Protein AF-A0A926N9Z8-F1 (afdb_monomer_lite)

Secondary structure (DSSP, 8-state):
-HHHHHHHHSS--SSGGGS-HHHHHHHHHHHT--TTHHHHS-SSSHHHHHHHHHHHHHHT-----HHHHHHHHHHHHHHTGGG---HHHHHHHHTT--

Radius of gyration: 18.2 Å; chains: 1; bounding box: 34×22×52 Å
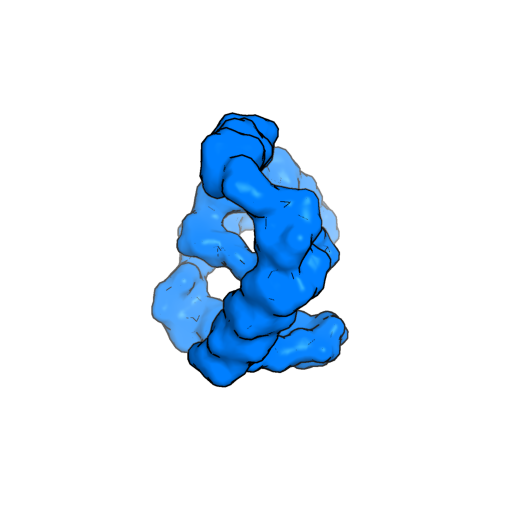
Foldseek 3Di:
DQLVCCVVPVDGDPDLVVQPLVNLVVVCVVVVHDSCVSVVDDPPDPVVVVVVVVSCVVVVHDDDDPVNVVVVVVCCVVPPVVVPVPPVVVVVVVVVVD

Structure (mmCIF, N/CA/C/O backbone):
data_AF-A0A926N9Z8-F1
#
_entry.id   AF-A0A926N9Z8-F1
#
loop_
_atom_site.group_PDB
_atom_site.id
_atom_site.type_symbol
_atom_site.label_atom_id
_atom_site.label_alt_id
_atom_site.label_comp_id
_atom_site.label_asym_id
_atom_site.label_entity_id
_atom_site.label_seq_id
_atom_site.pdbx_PDB_ins_code
_atom_site.Cartn_x
_atom_site.Cartn_y
_atom_site.Cartn_z
_atom_site.occupancy
_atom_site.B_iso_or_equiv
_atom_site.auth_seq_id
_atom_site.auth_comp_id
_atom_site.auth_asym_id
_atom_site.auth_atom_id
_atom_site.pdbx_PDB_model_num
ATOM 1 N N . MET A 1 1 ? -6.034 -2.689 7.840 1.00 89.12 1 MET A N 1
ATOM 2 C CA . MET A 1 1 ? -6.425 -2.139 6.519 1.00 89.12 1 MET A CA 1
ATOM 3 C C . MET A 1 1 ? -5.401 -2.425 5.428 1.00 89.12 1 MET A C 1
ATOM 5 O O . MET A 1 1 ? -5.791 -3.035 4.445 1.00 89.12 1 MET A O 1
ATOM 9 N N . LEU A 1 2 ? -4.118 -2.071 5.601 1.00 93.56 2 LEU A N 1
ATOM 10 C CA . LEU A 1 2 ? -3.077 -2.275 4.573 1.00 93.56 2 LEU A CA 1
ATOM 11 C C . LEU A 1 2 ? -3.023 -3.707 4.015 1.00 93.56 2 LEU A C 1
ATOM 13 O O . LEU A 1 2 ? -2.971 -3.873 2.805 1.00 93.56 2 LEU A O 1
ATOM 17 N N . LEU A 1 3 ? -3.117 -4.724 4.879 1.00 95.12 3 LEU A N 1
ATOM 18 C CA . LEU A 1 3 ? -3.095 -6.133 4.467 1.00 95.12 3 LEU A CA 1
ATOM 19 C C . LEU A 1 3 ? -4.212 -6.474 3.468 1.00 95.12 3 LEU A C 1
ATOM 21 O O . LEU A 1 3 ? -3.948 -7.060 2.426 1.00 95.12 3 LEU A O 1
ATOM 25 N N . LYS A 1 4 ? -5.462 -6.103 3.779 1.00 94.88 4 LYS A N 1
ATOM 26 C CA . LYS A 1 4 ? -6.621 -6.420 2.928 1.00 94.88 4 LYS A CA 1
ATOM 27 C C . LYS A 1 4 ? -6.610 -5.618 1.631 1.00 94.88 4 LYS A C 1
ATOM 29 O O . LYS A 1 4 ? -7.033 -6.140 0.611 1.00 94.88 4 LYS A O 1
ATOM 34 N N . PHE A 1 5 ? -6.100 -4.388 1.669 1.00 95.31 5 PHE A N 1
ATOM 35 C CA . PHE A 1 5 ? -5.906 -3.596 0.459 1.00 95.31 5 PHE A CA 1
ATOM 36 C C . PHE A 1 5 ? -4.854 -4.239 -0.453 1.00 95.31 5 PHE A C 1
ATOM 38 O O . PHE A 1 5 ? -5.126 -4.475 -1.622 1.00 95.31 5 PHE A O 1
ATOM 45 N N . PHE A 1 6 ? -3.696 -4.615 0.099 1.00 96.06 6 PHE A N 1
ATOM 46 C CA . PHE A 1 6 ? -2.639 -5.280 -0.662 1.00 96.06 6 PHE A CA 1
ATOM 47 C C . PHE A 1 6 ? -3.092 -6.633 -1.221 1.00 96.06 6 PHE A C 1
ATOM 49 O O . PHE A 1 6 ? -2.767 -6.962 -2.353 1.00 96.06 6 PHE A O 1
ATOM 56 N N . GLN A 1 7 ? -3.897 -7.389 -0.468 1.00 95.88 7 GLN A N 1
ATOM 57 C CA . GLN A 1 7 ? -4.495 -8.636 -0.951 1.00 95.88 7 GLN A CA 1
ATOM 58 C C . GLN A 1 7 ? -5.306 -8.442 -2.244 1.00 95.88 7 GLN A C 1
ATOM 60 O O . GLN A 1 7 ? -5.332 -9.343 -3.075 1.00 95.88 7 GLN A O 1
ATOM 65 N N . ASN A 1 8 ? -5.992 -7.305 -2.386 1.00 95.19 8 ASN A N 1
ATOM 66 C CA . ASN A 1 8 ? -6.850 -7.019 -3.535 1.00 95.19 8 ASN A CA 1
ATOM 67 C C . ASN A 1 8 ? -6.086 -6.354 -4.687 1.00 95.19 8 ASN A C 1
ATOM 69 O O . ASN A 1 8 ? -6.289 -6.702 -5.842 1.00 95.19 8 ASN A O 1
ATOM 73 N N . GLU A 1 9 ? -5.215 -5.398 -4.363 1.00 95.00 9 GLU A N 1
ATOM 74 C CA . GLU A 1 9 ? -4.599 -4.490 -5.339 1.00 95.00 9 GLU A CA 1
ATOM 75 C C . GLU A 1 9 ? -3.138 -4.835 -5.667 1.00 95.00 9 GLU A C 1
ATOM 77 O O . GLU A 1 9 ? -2.552 -4.217 -6.551 1.00 95.00 9 GLU A O 1
ATOM 82 N N . ALA A 1 10 ? -2.505 -5.745 -4.915 1.00 94.88 10 ALA A N 1
ATOM 83 C CA . ALA A 1 10 ? -1.064 -6.041 -4.972 1.00 94.88 10 ALA A CA 1
ATOM 84 C C . ALA A 1 10 ? -0.147 -4.800 -4.837 1.00 94.88 10 ALA A C 1
ATOM 86 O O . ALA A 1 10 ? 1.019 -4.810 -5.226 1.00 94.88 10 ALA A O 1
ATOM 87 N N . ARG A 1 11 ? -0.670 -3.721 -4.246 1.00 94.25 11 ARG A N 1
ATOM 88 C CA . ARG A 1 11 ? 0.034 -2.470 -3.934 1.00 94.25 11 ARG A CA 1
ATOM 89 C C . ARG A 1 11 ? -0.488 -1.887 -2.627 1.00 94.25 11 ARG A C 1
ATOM 91 O O . ARG A 1 11 ? -1.500 -2.332 -2.088 1.00 94.25 11 ARG A O 1
ATOM 98 N N . PHE A 1 12 ? 0.180 -0.859 -2.114 1.00 93.69 12 PHE A N 1
ATOM 99 C CA . PHE A 1 12 ? -0.312 -0.098 -0.964 1.00 93.69 12 PHE A CA 1
ATOM 100 C C . PHE A 1 12 ? -1.099 1.145 -1.411 1.00 93.69 12 PHE A C 1
ATOM 102 O O . PHE A 1 12 ? -0.842 1.655 -2.503 1.00 93.69 12 PHE A O 1
ATOM 109 N N . PRO A 1 13 ? -2.025 1.661 -0.578 1.00 93.12 13 PRO A N 1
ATOM 110 C CA . PRO A 1 13 ? -2.661 2.944 -0.844 1.00 93.12 13 PRO A CA 1
ATOM 111 C C . PRO A 1 13 ? -1.619 4.066 -0.808 1.00 93.12 13 PRO A C 1
ATOM 113 O O . PRO A 1 13 ? -0.794 4.124 0.115 1.00 93.12 13 PRO A O 1
ATOM 116 N N . THR A 1 14 ? -1.694 4.971 -1.776 1.00 90.56 14 THR A N 1
ATOM 117 C CA . THR A 1 14 ? -0.920 6.215 -1.837 1.00 90.56 14 THR A CA 1
ATOM 118 C C . THR A 1 14 ? -1.523 7.257 -0.895 1.00 90.56 14 THR A C 1
ATOM 120 O O . THR A 1 14 ? -0.793 7.972 -0.208 1.00 90.56 14 THR A O 1
ATOM 123 N N . HIS A 1 15 ? -2.856 7.292 -0.783 1.00 89.25 15 HIS A N 1
ATOM 124 C CA . HIS A 1 15 ? -3.578 8.175 0.136 1.00 89.25 15 HIS A CA 1
ATOM 125 C C . HIS A 1 15 ? -4.633 7.428 0.961 1.00 89.25 15 HIS A C 1
ATOM 127 O O . HIS A 1 15 ? -5.225 6.448 0.512 1.00 89.25 15 HIS A O 1
ATOM 133 N N . LYS A 1 16 ? -4.935 7.930 2.171 1.00 89.56 16 LYS A N 1
ATOM 134 C CA . LYS A 1 16 ? -5.911 7.294 3.083 1.00 89.56 16 LYS A CA 1
ATOM 135 C C . LYS A 1 16 ? -7.303 7.144 2.454 1.00 89.56 16 LYS A C 1
ATOM 137 O O . LYS A 1 16 ? -8.030 6.219 2.812 1.00 89.56 16 LYS A O 1
ATOM 142 N N . SER A 1 17 ? -7.666 8.064 1.560 1.00 91.50 17 SER A N 1
ATOM 143 C CA . SER A 1 17 ? -8.966 8.141 0.885 1.00 91.50 17 SER A CA 1
ATOM 144 C C . SER A 1 17 ? -9.193 7.057 -0.166 1.00 91.50 17 SER A C 1
ATOM 146 O O . SER A 1 17 ? -10.337 6.854 -0.555 1.00 91.50 17 SER A O 1
ATOM 148 N N . GLU A 1 18 ? -8.148 6.348 -0.604 1.00 94.06 18 GLU A N 1
ATOM 149 C CA . GLU A 1 18 ? -8.296 5.222 -1.538 1.00 94.06 18 GLU A CA 1
ATOM 150 C C . GLU A 1 18 ? -9.029 4.031 -0.917 1.00 94.06 18 GLU A C 1
ATOM 152 O O . GLU A 1 18 ? -9.559 3.195 -1.641 1.00 94.06 18 GLU A O 1
ATOM 157 N N . VAL A 1 19 ? -9.085 3.941 0.416 1.00 93.00 19 VAL A N 1
ATOM 158 C CA . VAL A 1 19 ? -9.884 2.920 1.097 1.00 93.00 19 VAL A CA 1
ATOM 159 C C . VAL A 1 19 ? -11.290 3.483 1.340 1.00 93.00 19 VAL A C 1
ATOM 161 O O . VAL A 1 19 ? -11.435 4.427 2.124 1.00 93.00 19 VAL A O 1
ATOM 164 N N . PRO A 1 20 ? -12.349 2.920 0.724 1.00 93.56 20 PRO A N 1
ATOM 165 C CA . PRO A 1 20 ? -13.700 3.441 0.891 1.00 93.56 20 PRO A CA 1
ATOM 166 C C . PRO A 1 20 ? -14.170 3.368 2.348 1.00 93.56 20 PRO A C 1
ATOM 168 O O . PRO A 1 20 ? -13.947 2.372 3.039 1.00 93.56 20 PRO A O 1
ATOM 171 N N . LYS A 1 21 ? -14.912 4.385 2.807 1.00 94.62 21 LYS A N 1
ATOM 172 C CA . LYS A 1 21 ? -15.441 4.449 4.186 1.00 94.62 21 LYS A CA 1
ATOM 173 C C . LYS A 1 21 ? -16.253 3.210 4.577 1.00 94.62 21 LYS A C 1
ATOM 175 O O . LYS A 1 21 ? -16.132 2.737 5.702 1.00 94.62 21 LYS A O 1
ATOM 180 N N . ALA A 1 22 ? -17.029 2.656 3.643 1.00 95.19 22 ALA A N 1
ATOM 181 C CA . ALA A 1 22 ? -17.793 1.430 3.867 1.00 95.19 22 ALA A CA 1
ATOM 182 C C . ALA A 1 22 ? -16.889 0.223 4.176 1.00 95.19 22 ALA A C 1
ATOM 184 O O . ALA A 1 22 ? -17.200 -0.563 5.066 1.00 95.19 22 ALA A O 1
ATOM 185 N N . VAL A 1 23 ? -15.741 0.109 3.498 1.00 94.62 23 VAL A N 1
ATOM 186 C CA . VAL A 1 23 ? -14.750 -0.951 3.746 1.00 94.62 23 VAL A CA 1
ATOM 187 C C . VAL A 1 23 ? -14.101 -0.767 5.116 1.00 94.62 23 VAL A C 1
ATOM 189 O O . VAL A 1 23 ? -13.944 -1.738 5.856 1.00 94.62 23 VAL A O 1
ATOM 192 N N . ILE A 1 24 ? -13.774 0.479 5.477 1.00 95.50 24 ILE A N 1
ATOM 193 C CA . ILE A 1 24 ? -13.214 0.808 6.794 1.00 95.50 24 ILE A CA 1
ATOM 194 C C . ILE A 1 24 ? -14.189 0.386 7.898 1.00 95.50 24 ILE A C 1
ATOM 196 O O . ILE A 1 24 ? -13.808 -0.374 8.784 1.00 95.50 24 ILE A O 1
ATOM 200 N N . ALA A 1 25 ? -15.450 0.818 7.812 1.00 96.38 25 ALA A N 1
ATOM 201 C CA . ALA A 1 25 ? -16.485 0.482 8.787 1.00 96.38 25 ALA A CA 1
ATOM 202 C C . ALA A 1 25 ? -16.731 -1.033 8.876 1.00 96.38 25 ALA A C 1
ATOM 204 O O . ALA A 1 25 ? -16.840 -1.586 9.970 1.00 96.38 25 ALA A O 1
ATOM 205 N N . TYR A 1 26 ? -16.771 -1.717 7.730 1.00 95.62 26 TYR A N 1
ATOM 206 C CA . TYR A 1 26 ? -16.981 -3.159 7.676 1.00 95.62 26 TYR A CA 1
ATOM 207 C C . TYR A 1 26 ? -15.863 -3.935 8.380 1.00 95.62 26 TYR A C 1
ATOM 209 O O . TYR A 1 26 ? -16.141 -4.763 9.244 1.00 95.62 26 TYR A O 1
ATOM 217 N N . ILE A 1 27 ? -14.599 -3.650 8.057 1.00 94.56 27 ILE A N 1
ATOM 218 C CA . ILE A 1 27 ? -13.463 -4.350 8.670 1.00 94.56 27 ILE A CA 1
ATOM 219 C C . ILE A 1 27 ? -13.326 -3.968 10.150 1.00 94.56 27 ILE A C 1
ATOM 221 O O . ILE A 1 27 ? -13.066 -4.846 10.968 1.00 94.56 27 ILE A O 1
ATOM 225 N N . ALA A 1 28 ? -13.536 -2.698 10.516 1.00 95.50 28 ALA A N 1
ATOM 226 C CA . ALA A 1 28 ? -13.484 -2.238 11.907 1.00 95.50 28 ALA A CA 1
ATOM 227 C C . ALA A 1 28 ? -14.477 -3.011 12.796 1.00 95.50 28 ALA A C 1
ATOM 229 O O . A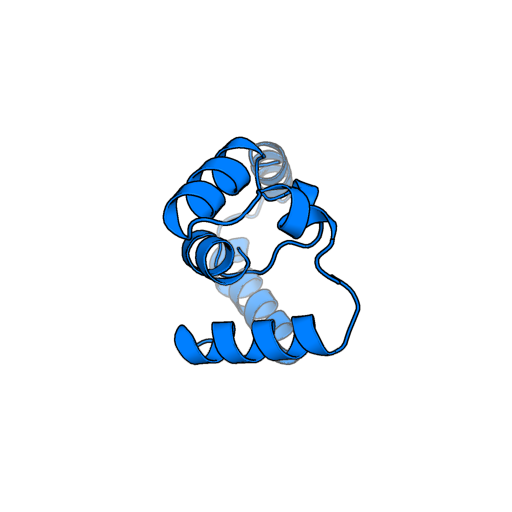LA A 1 28 ? -14.101 -3.517 13.855 1.00 95.50 28 ALA A O 1
ATOM 230 N N . LYS A 1 29 ? -15.699 -3.238 12.293 1.00 96.38 29 LYS A N 1
ATOM 231 C CA . LYS A 1 29 ? -16.708 -4.079 12.951 1.00 96.38 29 LYS A CA 1
ATOM 232 C C . LYS A 1 29 ? -16.237 -5.522 13.168 1.00 96.38 29 LYS A C 1
ATOM 234 O O . LYS A 1 29 ? -16.548 -6.103 14.200 1.00 96.38 29 LYS A O 1
ATOM 239 N N . GLN A 1 30 ? -15.504 -6.110 12.221 1.00 94.94 30 GLN A N 1
ATOM 240 C CA . GLN A 1 30 ? -15.025 -7.496 12.330 1.00 94.94 30 GLN A CA 1
ATOM 241 C C . GLN A 1 30 ? -13.951 -7.681 13.403 1.00 94.94 30 GLN A C 1
ATOM 243 O O . GLN A 1 30 ? -13.857 -8.756 13.989 1.00 94.94 30 GLN A O 1
ATOM 248 N N . ILE A 1 31 ? -13.137 -6.652 13.642 1.00 93.88 31 ILE A N 1
ATOM 249 C CA . ILE A 1 31 ? -12.067 -6.691 14.647 1.00 93.88 31 ILE A CA 1
ATOM 250 C C . ILE A 1 31 ? -12.484 -6.076 15.987 1.00 93.88 31 ILE A C 1
ATOM 252 O O . ILE A 1 31 ? -11.685 -6.107 16.915 1.00 93.88 31 ILE A O 1
ATOM 256 N N . PHE A 1 32 ? -13.717 -5.566 16.102 1.00 95.44 32 PHE A N 1
ATOM 257 C CA . PHE A 1 32 ? -14.251 -4.860 17.275 1.00 95.44 32 PHE A CA 1
ATOM 258 C C . PHE A 1 32 ? -13.491 -3.566 17.622 1.00 95.44 32 PHE A C 1
ATOM 260 O O . PHE A 1 32 ? -13.225 -3.287 18.787 1.00 95.44 32 PHE A O 1
ATOM 267 N N . PHE A 1 33 ? -13.127 -2.777 16.605 1.00 94.81 33 PHE A N 1
ATOM 268 C CA . PHE A 1 33 ? -12.474 -1.469 16.765 1.00 94.81 33 PHE A CA 1
ATOM 269 C C . PHE A 1 33 ? -13.334 -0.345 16.182 1.00 94.81 33 PHE A C 1
ATOM 271 O O . PHE A 1 33 ? -14.141 -0.571 15.280 1.00 94.81 33 PHE A O 1
ATOM 278 N N . GLU A 1 34 ? -13.095 0.879 16.652 1.00 95.81 34 GLU A N 1
ATOM 279 C CA . GLU A 1 34 ? -13.706 2.090 16.099 1.00 95.81 34 GLU A CA 1
ATOM 280 C C . GLU A 1 34 ? -13.087 2.452 14.732 1.00 95.81 34 GLU A C 1
ATOM 282 O O . GLU A 1 34 ? -11.854 2.463 14.591 1.00 95.81 34 GLU A O 1
ATOM 287 N N . PRO A 1 35 ? -13.896 2.765 13.701 1.00 94.31 35 PRO A N 1
ATOM 288 C CA . PRO A 1 35 ? -13.396 3.092 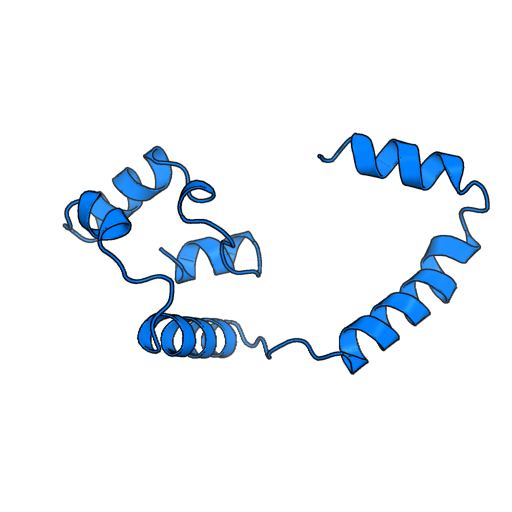12.365 1.00 94.31 35 PRO A CA 1
ATOM 289 C C . PRO A 1 35 ? -12.537 4.368 12.328 1.00 94.31 35 PRO A C 1
ATOM 291 O O . PRO A 1 35 ? -11.666 4.496 11.464 1.00 94.31 35 PRO A O 1
ATOM 294 N N . GLU A 1 36 ? -12.712 5.291 13.274 1.00 94.19 36 GLU A N 1
ATOM 295 C CA . GLU A 1 36 ? -11.962 6.548 13.401 1.00 94.19 36 GLU A CA 1
ATOM 296 C C . GLU A 1 36 ? -10.465 6.314 13.641 1.00 94.19 36 GLU A C 1
ATOM 298 O O . GLU A 1 36 ? -9.635 7.143 13.255 1.00 94.19 36 GLU A O 1
ATOM 303 N N . LEU A 1 37 ? -10.091 5.164 14.212 1.00 92.19 37 LEU A N 1
ATOM 304 C CA . LEU A 1 37 ? -8.690 4.799 14.438 1.00 92.19 37 LEU A CA 1
ATOM 305 C C . LEU A 1 37 ? -7.902 4.687 13.129 1.00 92.19 37 LEU A C 1
ATOM 307 O O . LEU A 1 37 ? -6.698 4.942 13.100 1.00 92.19 37 LEU A O 1
ATOM 311 N N . TYR A 1 38 ? -8.574 4.394 12.013 1.00 91.69 38 TYR A N 1
ATOM 312 C CA . TYR A 1 38 ? -7.946 4.425 10.694 1.00 91.69 38 TYR A CA 1
ATOM 313 C C . TYR A 1 38 ? -7.427 5.823 10.326 1.00 91.69 38 TYR A C 1
ATOM 315 O O . TYR A 1 38 ? -6.339 5.958 9.757 1.00 91.69 38 TYR A O 1
ATOM 323 N N . ALA A 1 39 ? -8.181 6.873 10.667 1.00 90.31 39 ALA A N 1
ATOM 324 C CA . ALA A 1 39 ? -7.778 8.250 10.400 1.00 90.31 39 ALA A CA 1
ATOM 325 C C . ALA A 1 39 ? -6.586 8.672 11.272 1.00 90.31 39 ALA A C 1
ATOM 327 O O . ALA A 1 39 ? -5.729 9.422 10.798 1.00 90.31 39 ALA A O 1
ATOM 328 N N . GLN A 1 40 ? -6.513 8.145 12.498 1.00 91.06 40 GLN A N 1
ATOM 329 C CA . GLN A 1 40 ? -5.456 8.417 13.478 1.00 91.06 40 GLN A CA 1
ATOM 330 C C . GLN A 1 40 ? -4.161 7.641 13.214 1.00 91.06 40 GLN A C 1
ATOM 332 O O . GLN A 1 40 ? -3.106 8.037 13.703 1.00 91.06 40 GLN A O 1
ATOM 337 N N . TYR A 1 41 ? -4.219 6.559 12.433 1.00 88.44 41 TYR A N 1
ATOM 338 C CA . TYR A 1 41 ? -3.028 5.818 12.028 1.00 88.44 41 TYR A CA 1
ATOM 339 C C . TYR A 1 41 ? -2.006 6.759 11.369 1.00 88.44 41 TYR A C 1
ATOM 341 O O . TYR A 1 41 ? -2.393 7.641 10.592 1.00 88.44 41 TYR A O 1
ATOM 349 N N . ASP A 1 42 ? -0.721 6.572 11.677 1.00 89.62 42 ASP A N 1
ATOM 350 C CA . ASP A 1 42 ? 0.391 7.319 11.084 1.00 89.62 42 ASP A CA 1
ATOM 351 C C . ASP A 1 42 ? 0.806 6.680 9.750 1.00 89.62 42 ASP A C 1
ATOM 353 O O . ASP A 1 42 ? 1.224 5.524 9.694 1.00 89.62 42 ASP A O 1
ATOM 357 N N . TRP A 1 43 ? 0.684 7.454 8.668 1.00 87.06 43 TRP A N 1
ATOM 358 C CA . TRP A 1 43 ? 0.952 7.018 7.290 1.00 87.06 43 TRP A CA 1
ATOM 359 C C . TRP A 1 43 ? 2.329 7.430 6.779 1.00 87.06 43 TRP A C 1
ATOM 361 O O . TRP A 1 43 ? 2.661 7.156 5.628 1.00 87.06 43 TRP A O 1
ATOM 371 N N . THR A 1 44 ? 3.113 8.097 7.619 1.00 86.88 44 THR A N 1
ATOM 372 C CA . THR A 1 44 ? 4.409 8.679 7.253 1.00 86.88 44 THR A CA 1
ATOM 373 C C . THR A 1 44 ? 5.551 8.204 8.144 1.00 86.88 44 THR A C 1
ATOM 375 O O . THR A 1 44 ? 6.714 8.358 7.781 1.00 86.88 44 THR A O 1
ATOM 378 N N . GLY A 1 45 ? 5.248 7.608 9.297 1.00 89.94 45 GLY A N 1
ATOM 379 C CA . GLY A 1 45 ? 6.254 7.116 10.226 1.00 89.94 45 GLY A CA 1
ATOM 380 C C . GLY A 1 45 ? 6.918 5.798 9.826 1.00 89.94 45 GLY A C 1
ATOM 381 O O . GLY A 1 45 ? 6.516 5.082 8.913 1.00 89.94 45 GLY A O 1
ATOM 382 N N . ARG A 1 46 ? 7.928 5.410 10.608 1.00 92.62 46 ARG A N 1
ATOM 383 C CA . ARG A 1 46 ? 8.669 4.147 10.424 1.00 92.62 46 ARG A CA 1
ATOM 384 C C . ARG A 1 46 ? 7.793 2.898 10.560 1.00 92.62 46 ARG A C 1
ATOM 386 O O . ARG A 1 46 ? 8.089 1.872 9.953 1.00 92.62 46 ARG A O 1
ATOM 393 N N . LEU A 1 47 ? 6.717 2.979 11.344 1.00 93.62 47 LEU A N 1
ATOM 394 C CA . LEU A 1 47 ? 5.846 1.837 11.610 1.00 93.62 47 LEU A CA 1
ATOM 395 C C . LEU A 1 47 ? 5.086 1.379 10.356 1.00 93.62 47 LEU A C 1
ATOM 397 O O . LEU A 1 47 ? 4.975 0.178 10.123 1.00 93.62 47 LEU A O 1
ATOM 401 N N . ILE A 1 48 ? 4.602 2.308 9.519 1.00 92.44 48 ILE A N 1
ATOM 402 C CA . ILE A 1 48 ? 3.942 1.929 8.261 1.00 92.44 48 ILE A CA 1
ATOM 403 C C . ILE A 1 48 ? 4.929 1.278 7.289 1.00 92.44 48 ILE A C 1
ATOM 405 O O . ILE A 1 48 ? 4.556 0.325 6.608 1.00 92.44 48 ILE A O 1
ATOM 409 N N . THR A 1 49 ? 6.191 1.720 7.262 1.00 93.31 49 THR A N 1
ATOM 410 C CA . THR A 1 49 ? 7.241 1.083 6.455 1.00 93.31 49 THR A CA 1
ATOM 411 C C . THR A 1 49 ? 7.434 -0.370 6.871 1.00 93.31 49 THR A C 1
ATOM 413 O O . THR A 1 49 ? 7.378 -1.255 6.024 1.00 93.31 49 THR A O 1
ATOM 416 N N . TYR A 1 50 ? 7.548 -0.632 8.176 1.00 95.25 50 TYR A N 1
ATOM 417 C CA . TYR A 1 50 ? 7.675 -1.994 8.692 1.00 95.25 50 TYR A CA 1
ATOM 418 C C . TYR A 1 50 ? 6.461 -2.869 8.345 1.00 95.25 50 TYR A C 1
ATOM 420 O O . TYR A 1 50 ? 6.624 -3.975 7.834 1.00 95.25 50 TYR A O 1
ATOM 428 N N . HIS A 1 51 ? 5.238 -2.359 8.528 1.00 95.12 51 HIS A N 1
ATOM 429 C CA . HIS A 1 51 ? 4.032 -3.093 8.133 1.00 95.12 51 HIS A CA 1
ATOM 430 C C . HIS A 1 51 ? 4.004 -3.404 6.633 1.00 95.12 51 HIS A C 1
ATOM 432 O O . HIS A 1 51 ? 3.588 -4.493 6.245 1.00 95.12 51 HIS A O 1
ATOM 438 N N . ARG A 1 52 ? 4.442 -2.472 5.776 1.00 95.06 52 ARG A N 1
ATOM 439 C CA . ARG A 1 52 ? 4.527 -2.704 4.327 1.00 95.06 52 ARG A CA 1
ATOM 440 C C . ARG A 1 52 ? 5.512 -3.825 3.999 1.00 95.06 52 ARG A C 1
ATOM 442 O O . ARG A 1 52 ? 5.178 -4.680 3.184 1.00 95.06 52 ARG A O 1
ATOM 449 N N . THR A 1 53 ? 6.673 -3.864 4.652 1.00 96.00 53 THR A N 1
ATOM 450 C CA . THR A 1 53 ? 7.641 -4.964 4.511 1.00 96.00 53 THR A CA 1
ATOM 451 C C . THR A 1 53 ? 7.022 -6.303 4.910 1.00 96.00 53 THR A C 1
ATOM 453 O O . THR A 1 53 ? 6.982 -7.212 4.086 1.00 96.00 53 THR A O 1
ATOM 456 N N . GLN A 1 54 ? 6.432 -6.397 6.106 1.00 97.38 54 GLN A N 1
ATOM 457 C CA . GLN A 1 54 ? 5.802 -7.634 6.587 1.00 97.38 54 GLN A CA 1
ATOM 458 C C . GLN A 1 54 ? 4.674 -8.125 5.673 1.00 97.38 54 GLN A C 1
ATOM 460 O O . GLN A 1 54 ? 4.521 -9.321 5.449 1.00 97.38 54 GLN A O 1
ATOM 465 N N . ILE A 1 55 ? 3.863 -7.206 5.141 1.00 97.56 55 ILE A N 1
ATOM 466 C CA . ILE A 1 55 ? 2.768 -7.555 4.230 1.00 97.56 55 ILE A CA 1
ATOM 467 C C . ILE A 1 55 ? 3.314 -8.096 2.907 1.00 97.56 55 ILE A C 1
ATOM 469 O O . ILE A 1 55 ? 2.784 -9.086 2.405 1.00 97.56 55 ILE A O 1
ATOM 473 N N . ARG A 1 56 ? 4.367 -7.485 2.346 1.00 97.25 56 ARG A N 1
ATOM 474 C CA . ARG A 1 56 ? 5.008 -8.006 1.131 1.00 97.25 56 ARG A CA 1
ATOM 475 C C . ARG A 1 56 ? 5.554 -9.410 1.367 1.00 97.25 56 ARG A C 1
ATOM 477 O O . ARG A 1 56 ? 5.211 -10.307 0.607 1.00 97.25 56 ARG A O 1
ATOM 484 N N . GLU A 1 57 ? 6.306 -9.609 2.448 1.00 97.25 57 GLU A N 1
ATOM 485 C CA . GLU A 1 57 ? 6.848 -10.920 2.829 1.00 97.25 57 GLU A CA 1
ATOM 486 C C . GLU A 1 57 ? 5.742 -11.970 2.987 1.00 97.25 57 GLU A C 1
ATOM 488 O O . GLU A 1 57 ? 5.851 -13.065 2.440 1.00 97.25 57 GLU A O 1
ATOM 493 N N . PHE A 1 58 ? 4.642 -11.618 3.660 1.00 98.06 58 PHE A N 1
ATOM 494 C CA . PHE A 1 58 ? 3.495 -12.507 3.850 1.00 98.06 58 PHE A CA 1
ATOM 495 C C . PHE A 1 58 ? 2.884 -12.992 2.526 1.00 98.06 58 PHE A C 1
ATOM 497 O O . PHE A 1 58 ? 2.486 -14.150 2.423 1.00 98.06 58 PHE A O 1
ATOM 504 N N . PHE A 1 59 ? 2.818 -12.128 1.510 1.00 97.50 59 PHE A N 1
ATOM 505 C CA . PHE A 1 59 ? 2.305 -12.481 0.182 1.00 97.50 59 PHE A CA 1
ATOM 506 C C . PHE A 1 59 ? 3.386 -12.979 -0.793 1.00 97.50 59 PHE A C 1
ATOM 508 O O . PHE A 1 59 ? 3.068 -13.263 -1.945 1.00 97.50 59 PHE A O 1
ATOM 515 N N . GLY A 1 60 ? 4.649 -13.087 -0.368 1.00 96.88 60 GLY A N 1
ATOM 516 C CA . GLY A 1 60 ? 5.759 -13.511 -1.227 1.00 96.88 60 GLY A CA 1
ATOM 517 C C . GLY A 1 60 ? 6.230 -12.452 -2.232 1.00 96.88 60 GLY A C 1
ATOM 518 O O . GLY A 1 60 ? 6.842 -12.794 -3.242 1.00 96.88 60 GLY A O 1
ATOM 519 N N . PHE A 1 61 ? 5.954 -11.173 -1.976 1.00 95.75 61 PHE A N 1
ATOM 520 C CA . PHE A 1 61 ? 6.445 -10.050 -2.776 1.00 95.75 61 PHE A CA 1
ATOM 521 C C . PHE A 1 61 ? 7.785 -9.532 -2.250 1.00 95.75 61 PHE A C 1
ATOM 523 O O . PHE A 1 61 ? 8.065 -9.569 -1.051 1.00 95.75 61 PHE A O 1
ATOM 530 N N . ARG A 1 62 ? 8.572 -8.942 -3.152 1.00 93.25 62 ARG A N 1
ATOM 531 C CA . ARG A 1 62 ? 9.714 -8.079 -2.818 1.00 93.25 62 ARG A CA 1
ATOM 532 C C . ARG A 1 62 ? 9.442 -6.643 -3.259 1.00 93.25 62 ARG A C 1
ATOM 534 O O . ARG A 1 62 ? 8.531 -6.410 -4.049 1.00 93.25 62 ARG A O 1
ATOM 541 N N . GLU A 1 63 ? 10.220 -5.689 -2.753 1.00 89.94 63 GLU A N 1
ATOM 542 C CA . GLU A 1 63 ? 10.192 -4.326 -3.293 1.00 89.94 63 GLU A CA 1
ATOM 543 C C . GLU A 1 63 ? 10.675 -4.308 -4.744 1.00 89.94 63 GLU A C 1
ATOM 545 O O . GLU A 1 63 ? 11.602 -5.036 -5.121 1.00 89.94 63 GLU A O 1
ATOM 550 N N . ASP A 1 64 ? 9.991 -3.503 -5.548 1.00 88.62 64 ASP A N 1
ATOM 551 C CA . ASP A 1 64 ? 10.365 -3.189 -6.911 1.00 88.62 64 ASP A CA 1
ATOM 552 C C . ASP A 1 64 ? 11.587 -2.271 -6.924 1.00 88.62 64 ASP A C 1
ATOM 554 O O . ASP A 1 64 ? 11.769 -1.392 -6.082 1.00 88.62 64 ASP A O 1
ATOM 558 N N . THR A 1 65 ? 12.461 -2.518 -7.889 1.00 93.62 65 THR A N 1
ATOM 559 C CA . THR A 1 65 ? 13.685 -1.757 -8.112 1.00 93.62 65 THR A CA 1
ATOM 560 C C . THR A 1 65 ? 13.603 -1.015 -9.440 1.00 93.62 65 THR A C 1
ATOM 562 O O . THR A 1 65 ? 12.793 -1.332 -10.312 1.00 93.62 65 THR A O 1
ATOM 565 N N . ILE A 1 66 ? 14.501 -0.049 -9.638 1.00 94.44 66 ILE A N 1
ATOM 566 C CA . ILE A 1 66 ? 14.642 0.640 -10.930 1.00 94.44 66 ILE A CA 1
ATOM 567 C C . ILE A 1 66 ? 14.950 -0.362 -12.055 1.00 94.44 66 ILE A C 1
ATOM 569 O O . ILE A 1 66 ? 14.447 -0.210 -13.166 1.00 94.44 66 ILE A O 1
ATOM 573 N N . GLU A 1 67 ? 15.727 -1.408 -11.765 1.00 96.06 67 GLU A N 1
ATOM 574 C CA . GLU A 1 67 ? 16.047 -2.463 -12.729 1.00 96.06 67 GLU A CA 1
ATOM 575 C C . GLU A 1 67 ? 14.795 -3.251 -13.147 1.00 96.06 67 GLU A C 1
ATOM 577 O O . GLU A 1 67 ? 14.648 -3.609 -14.314 1.00 96.06 67 GLU A O 1
ATOM 582 N N . ASP A 1 68 ? 13.850 -3.475 -12.230 1.00 94.69 68 ASP A N 1
ATOM 583 C CA . ASP A 1 68 ? 12.580 -4.131 -12.562 1.00 94.69 68 ASP A CA 1
ATOM 584 C C . ASP A 1 68 ? 11.735 -3.275 -13.490 1.00 94.69 68 ASP A C 1
ATOM 586 O O . ASP A 1 68 ? 11.186 -3.783 -14.465 1.00 94.69 68 ASP A O 1
ATOM 590 N N . ALA A 1 69 ? 11.672 -1.969 -13.224 1.00 93.56 69 ALA A N 1
ATOM 591 C CA . ALA A 1 69 ? 10.974 -1.032 -14.091 1.00 93.56 69 ALA A CA 1
ATOM 592 C C . ALA A 1 69 ? 11.590 -1.007 -15.502 1.00 93.56 69 ALA A C 1
ATOM 594 O O . ALA A 1 69 ? 10.856 -1.000 -16.489 1.00 93.56 69 ALA A O 1
ATOM 595 N N . GLN A 1 70 ? 12.922 -1.056 -15.608 1.00 95.31 70 GLN A N 1
ATOM 596 C CA . GLN A 1 70 ? 13.630 -1.130 -16.891 1.00 95.31 70 GLN A CA 1
ATOM 597 C C . GLN A 1 70 ? 13.326 -2.434 -17.635 1.00 95.31 70 GLN A C 1
ATOM 599 O O . GLN A 1 70 ? 12.905 -2.385 -18.790 1.00 95.31 70 GLN A O 1
ATOM 604 N N . LYS A 1 71 ? 13.438 -3.587 -16.965 1.00 95.56 71 LYS A N 1
ATOM 605 C CA . LYS A 1 71 ? 13.102 -4.896 -17.551 1.00 95.56 71 LYS A CA 1
ATOM 606 C C . LYS A 1 71 ? 11.648 -4.960 -18.014 1.00 95.56 71 LYS A C 1
ATOM 608 O O . LYS A 1 71 ? 11.367 -5.481 -19.090 1.00 95.56 71 LYS A O 1
ATOM 613 N N . MET A 1 72 ? 10.725 -4.407 -17.227 1.00 93.00 72 MET A N 1
ATOM 614 C CA . MET A 1 72 ? 9.312 -4.316 -17.595 1.00 93.00 72 MET A CA 1
ATOM 615 C C . MET A 1 72 ? 9.103 -3.430 -18.825 1.00 93.00 72 MET A C 1
ATOM 617 O O . MET A 1 72 ? 8.375 -3.823 -19.735 1.00 93.00 72 MET A O 1
ATOM 621 N N . ALA A 1 73 ? 9.751 -2.264 -18.887 1.00 92.31 73 ALA A N 1
ATOM 622 C CA . ALA A 1 73 ? 9.663 -1.371 -20.039 1.00 92.31 73 ALA A CA 1
ATOM 623 C C . ALA A 1 73 ? 10.216 -2.027 -21.316 1.00 92.31 73 ALA A C 1
ATOM 625 O O . ALA A 1 73 ? 9.565 -1.985 -22.359 1.00 92.31 73 ALA A O 1
ATOM 626 N N . GLU A 1 74 ? 11.374 -2.686 -21.235 1.00 93.12 74 GLU A N 1
ATOM 627 C CA . GLU A 1 74 ? 11.960 -3.435 -22.352 1.00 93.12 74 GLU A CA 1
ATOM 628 C C . GLU A 1 74 ? 11.034 -4.556 -22.828 1.00 93.12 74 GLU A C 1
ATOM 630 O O . GLU A 1 74 ? 10.775 -4.678 -24.029 1.00 93.12 74 GLU A O 1
ATOM 635 N N . TRP A 1 75 ? 10.482 -5.335 -21.894 1.00 93.25 75 TRP A N 1
ATOM 636 C CA . TRP A 1 75 ? 9.549 -6.408 -22.217 1.00 93.25 75 TRP A CA 1
ATOM 637 C C . TRP A 1 75 ? 8.298 -5.881 -22.928 1.00 93.25 75 TRP A C 1
ATOM 639 O O . TRP A 1 75 ? 7.914 -6.430 -23.964 1.00 93.25 75 TRP A O 1
ATOM 649 N N . LEU A 1 76 ? 7.704 -4.790 -22.426 1.00 89.75 76 LEU A N 1
ATOM 650 C CA . LEU A 1 76 ? 6.542 -4.133 -23.034 1.00 89.75 76 LEU A CA 1
ATOM 651 C C . LEU A 1 76 ? 6.848 -3.642 -24.455 1.00 89.75 76 LEU A C 1
ATOM 653 O O . LEU A 1 76 ? 6.055 -3.874 -25.369 1.00 89.75 76 LEU A O 1
ATOM 657 N N . CYS A 1 77 ? 8.007 -3.018 -24.673 1.00 88.12 77 CYS A N 1
ATOM 658 C CA . CYS A 1 77 ? 8.437 -2.580 -26.001 1.00 88.12 77 CYS A CA 1
ATOM 659 C C . CYS A 1 77 ? 8.583 -3.745 -26.987 1.00 88.12 77 CYS A C 1
ATOM 661 O O . CYS A 1 77 ? 8.186 -3.630 -28.145 1.00 88.12 77 CYS A O 1
ATOM 663 N N . GLN A 1 78 ? 9.141 -4.867 -26.533 1.00 87.12 78 GLN A N 1
ATOM 664 C CA . GLN A 1 78 ? 9.406 -6.029 -27.381 1.00 87.12 78 GLN A CA 1
ATOM 665 C C . GLN A 1 78 ? 8.152 -6.855 -27.690 1.00 87.12 78 GLN A C 1
ATOM 667 O O . GLN A 1 78 ? 8.038 -7.375 -28.795 1.00 87.12 78 GLN A O 1
ATOM 672 N N . HIS A 1 79 ? 7.226 -6.987 -26.737 1.00 83.25 79 HIS A N 1
ATOM 673 C CA . HIS A 1 79 ? 6.144 -7.978 -26.822 1.00 83.25 79 HIS A CA 1
ATOM 674 C C . HIS A 1 79 ? 4.743 -7.372 -26.917 1.00 83.25 79 HIS A C 1
ATOM 676 O O . HIS A 1 79 ? 3.825 -8.051 -27.365 1.00 83.25 79 HIS A O 1
ATOM 682 N N . VAL A 1 80 ? 4.557 -6.114 -26.508 1.00 79.75 80 VAL A N 1
ATOM 683 C CA . VAL A 1 80 ? 3.247 -5.442 -26.539 1.00 79.75 80 VAL A CA 1
ATOM 684 C C . VAL A 1 80 ? 3.222 -4.374 -27.627 1.00 79.75 80 VAL A C 1
ATOM 686 O O . VAL A 1 80 ? 2.348 -4.395 -28.487 1.00 79.75 80 VAL A O 1
ATOM 689 N N . LEU A 1 81 ? 4.219 -3.484 -27.657 1.00 65.31 81 LEU A N 1
ATOM 690 C CA . LEU A 1 81 ? 4.269 -2.381 -28.627 1.00 65.31 81 LEU A CA 1
ATOM 691 C C . LEU A 1 81 ? 4.613 -2.830 -30.053 1.00 65.31 81 LEU A C 1
ATOM 693 O O . LEU A 1 81 ? 4.300 -2.126 -31.006 1.00 65.31 81 LEU A O 1
ATOM 697 N N . HIS A 1 82 ? 5.210 -4.012 -30.221 1.00 58.03 82 HIS A N 1
ATOM 698 C CA . HIS A 1 82 ? 5.505 -4.570 -31.546 1.00 58.03 82 HIS A CA 1
ATOM 699 C C . HIS A 1 82 ? 4.239 -4.967 -32.330 1.00 58.03 82 HIS A C 1
ATOM 701 O O . HIS A 1 82 ? 4.295 -5.140 -33.544 1.00 58.03 82 HIS A O 1
ATOM 707 N N . HIS A 1 83 ? 3.098 -5.110 -31.647 1.00 55.66 83 HIS A N 1
ATOM 708 C CA . HIS A 1 83 ? 1.813 -5.457 -32.258 1.00 55.66 83 HIS A CA 1
ATOM 709 C C . HIS A 1 83 ? 0.877 -4.258 -32.455 1.00 55.66 83 HIS A C 1
ATOM 711 O O . HIS A 1 83 ? -0.158 -4.420 -33.097 1.00 55.66 83 HIS A O 1
ATOM 717 N N . ASP A 1 84 ? 1.232 -3.071 -31.953 1.00 54.38 84 ASP A N 1
ATOM 718 C CA . ASP A 1 84 ? 0.340 -1.910 -31.925 1.00 54.38 84 ASP A CA 1
ATOM 719 C C . ASP A 1 84 ? 1.095 -0.655 -32.394 1.00 54.38 84 ASP A C 1
ATOM 721 O O . ASP A 1 84 ? 1.597 0.158 -31.618 1.00 54.38 84 ASP A O 1
ATOM 725 N N . HIS A 1 85 ? 1.231 -0.523 -33.717 1.00 5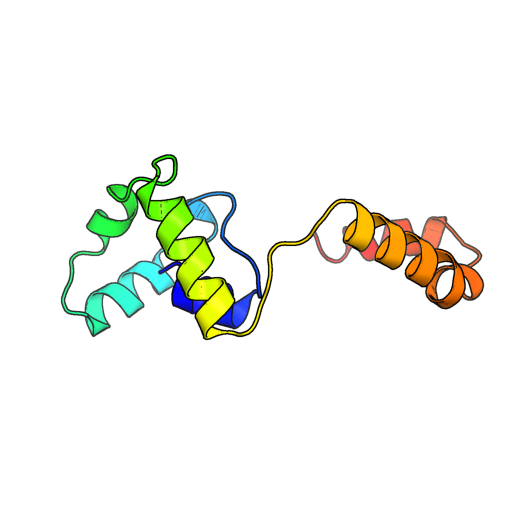2.53 85 HIS A N 1
ATOM 726 C CA . HIS A 1 85 ? 1.921 0.603 -34.361 1.00 52.53 85 HIS A CA 1
ATOM 727 C C . HIS A 1 85 ? 1.144 1.932 -34.283 1.00 52.53 85 HIS A C 1
ATOM 729 O O . HIS A 1 85 ? 1.668 2.969 -34.693 1.00 52.53 85 HIS A O 1
ATOM 735 N N . GLU A 1 86 ? -0.079 1.946 -33.746 1.00 57.41 86 GLU A N 1
ATOM 736 C CA . GLU A 1 86 ? -0.828 3.177 -33.506 1.00 57.41 86 GLU A CA 1
ATOM 737 C C . GLU A 1 86 ? -0.684 3.625 -32.049 1.00 57.41 86 GLU A C 1
ATOM 739 O O . GLU A 1 86 ? -1.478 3.297 -31.171 1.00 57.41 86 GLU A O 1
ATOM 744 N N . PHE A 1 87 ? 0.304 4.484 -31.807 1.00 55.09 87 PHE A N 1
ATOM 745 C CA . PHE A 1 87 ? 0.476 5.231 -30.553 1.00 55.09 87 PHE A CA 1
ATOM 746 C C . PHE A 1 87 ? -0.825 5.942 -30.088 1.00 55.09 87 PHE A C 1
ATOM 748 O O . PHE A 1 87 ? -1.053 6.152 -28.895 1.00 55.09 87 PHE A O 1
ATOM 755 N N . GLU A 1 88 ? -1.716 6.267 -31.032 1.00 57.34 88 GLU A N 1
ATOM 756 C CA . GLU A 1 88 ? -3.068 6.807 -30.818 1.00 57.34 88 GLU A CA 1
ATOM 757 C C . GLU A 1 88 ? -4.029 5.833 -30.102 1.00 57.34 88 GLU A C 1
ATOM 759 O O . GLU A 1 88 ? -4.907 6.274 -29.354 1.00 57.34 88 GLU A O 1
ATOM 764 N N . HIS A 1 89 ? -3.868 4.518 -30.275 1.00 56.94 89 HIS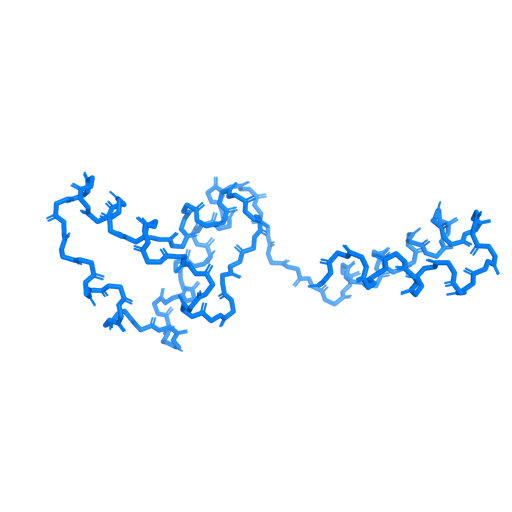 A N 1
ATOM 765 C CA . HIS A 1 89 ? -4.753 3.502 -29.698 1.00 56.94 89 HIS A CA 1
ATOM 766 C C . HIS A 1 89 ? -4.447 3.254 -28.210 1.00 56.94 89 HIS A C 1
ATOM 768 O O . HIS A 1 89 ? -5.355 3.165 -27.378 1.00 56.94 89 HIS A O 1
ATOM 774 N N . LEU A 1 90 ? -3.162 3.277 -27.841 1.00 58.78 90 LEU A N 1
ATOM 775 C CA . LEU A 1 90 ? -2.705 3.190 -26.448 1.00 58.78 90 LEU A CA 1
ATOM 776 C C . LEU A 1 90 ? -3.182 4.384 -25.610 1.00 58.78 90 LEU A C 1
ATOM 778 O O . LEU A 1 90 ? -3.636 4.209 -24.478 1.00 58.78 90 L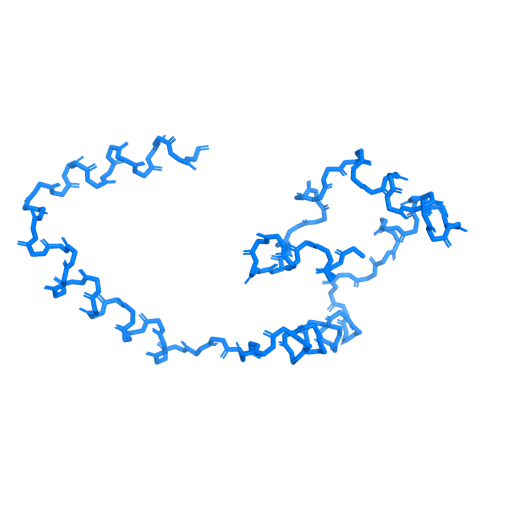EU A O 1
ATOM 782 N N . ARG A 1 91 ? -3.167 5.596 -26.182 1.00 56.19 91 ARG A N 1
ATOM 783 C CA . ARG A 1 91 ? -3.683 6.806 -25.521 1.00 56.19 91 ARG A CA 1
ATOM 784 C C . ARG A 1 91 ? -5.197 6.743 -25.292 1.00 56.19 91 ARG A C 1
ATOM 786 O O . ARG A 1 91 ? -5.678 7.214 -24.262 1.00 56.19 91 ARG A O 1
ATOM 793 N N . ARG A 1 92 ? -5.943 6.149 -26.228 1.00 48.59 92 ARG A N 1
ATOM 794 C CA . ARG A 1 92 ? -7.403 5.988 -26.142 1.00 48.59 92 ARG A CA 1
ATOM 795 C C . ARG A 1 92 ? -7.810 4.953 -25.090 1.00 48.59 92 ARG A C 1
ATOM 797 O O . ARG A 1 92 ? -8.756 5.193 -24.348 1.00 48.59 92 ARG A O 1
ATOM 804 N N . ASN A 1 93 ? -7.060 3.858 -24.976 1.00 53.44 93 ASN A N 1
ATOM 805 C CA . ASN A 1 93 ? -7.306 2.819 -23.974 1.00 53.44 93 ASN A CA 1
ATOM 806 C C . ASN A 1 93 ? -6.894 3.249 -22.558 1.00 53.44 93 ASN A C 1
ATOM 808 O O . ASN A 1 93 ? -7.586 2.914 -21.603 1.00 53.44 93 ASN A O 1
ATOM 812 N N . TRP A 1 94 ? -5.833 4.046 -22.403 1.00 47.91 94 TRP A N 1
ATOM 813 C CA . TRP A 1 94 ? -5.427 4.568 -21.091 1.00 47.91 94 TRP A CA 1
ATOM 814 C C . TRP A 1 94 ? -6.480 5.499 -20.462 1.00 47.91 94 TRP A C 1
ATOM 816 O O . TRP A 1 94 ? -6.693 5.463 -19.257 1.00 47.91 94 TRP A O 1
ATOM 826 N N . LEU A 1 95 ? -7.198 6.282 -21.275 1.00 46.00 95 LEU A N 1
ATOM 827 C CA . LEU A 1 95 ? -8.292 7.154 -20.818 1.00 46.00 95 LEU A CA 1
ATOM 828 C C . LEU A 1 95 ? -9.616 6.416 -20.557 1.00 46.00 95 LEU A C 1
ATOM 830 O O . LEU A 1 95 ? -10.544 7.018 -20.033 1.00 46.00 95 LEU A O 1
ATOM 834 N N . ALA A 1 96 ? -9.728 5.140 -20.935 1.00 46.47 96 ALA A N 1
ATOM 835 C CA . ALA A 1 96 ? -10.911 4.325 -20.656 1.00 46.47 96 ALA A CA 1
ATOM 836 C C . ALA A 1 96 ? -10.838 3.612 -19.290 1.00 46.47 96 ALA A C 1
ATOM 838 O O . ALA A 1 96 ? -11.847 3.090 -18.821 1.00 46.47 96 ALA A O 1
ATOM 839 N N . TYR A 1 97 ? -9.655 3.585 -18.667 1.00 44.69 97 TYR A N 1
ATOM 840 C CA . TYR A 1 97 ? -9.383 2.927 -17.383 1.00 44.69 97 TYR A CA 1
ATOM 841 C C . TYR A 1 97 ? -8.979 3.905 -16.258 1.00 44.69 97 TYR A C 1
ATOM 843 O O . TYR A 1 97 ? -8.614 3.455 -15.170 1.00 44.69 97 TYR A O 1
ATOM 851 N N . VAL A 1 98 ? -9.063 5.220 -16.498 1.00 39.28 98 VAL A N 1
ATOM 852 C CA . VAL A 1 98 ? -8.919 6.302 -15.500 1.00 39.28 98 VAL A CA 1
ATOM 853 C C . VAL A 1 98 ? -10.228 7.073 -15.427 1.00 39.28 98 VAL A C 1
ATOM 855 O O . VAL A 1 98 ? -10.678 7.354 -14.294 1.00 39.28 98 VAL A O 1
#

InterPro domains:
  IPR025296 Domain of unknown function DUF4158 [PF13700] (2-85)

Sequence (98 aa):
MLLKFFQNEARFPTHKSEVPKAVIAYIAKQIFFEPELYAQYDWTGRLITYHRTQIREFFGFREDTIEDAQKMAEWLCQHVLHHDHEFEHLRRNWLAYV

Organism: NCBI:txid2771434

pLDDT: mean 85.88, std 16.09, range [39.28, 98.06]